Protein AF-A0A9R0I2E8-F1 (afdb_monomer_lite)

Structure (mmCIF, N/CA/C/O backbone):
data_AF-A0A9R0I2E8-F1
#
_entry.id   AF-A0A9R0I2E8-F1
#
loop_
_atom_site.group_PDB
_atom_site.id
_atom_site.type_symbol
_atom_site.label_atom_id
_atom_site.label_alt_id
_atom_site.label_comp_id
_atom_site.label_asym_id
_atom_site.label_entity_id
_atom_site.label_seq_id
_atom_site.pdbx_PDB_ins_code
_atom_site.Cartn_x
_atom_site.Cartn_y
_atom_site.Cartn_z
_atom_site.occupancy
_atom_site.B_iso_or_equiv
_atom_site.auth_seq_id
_atom_site.auth_comp_id
_atom_site.auth_asym_id
_atom_site.auth_atom_id
_atom_site.pdbx_PDB_model_num
ATOM 1 N N . MET A 1 1 ? 9.784 -18.781 -20.433 1.00 52.31 1 MET A N 1
ATOM 2 C CA . MET A 1 1 ? 8.696 -18.410 -21.366 1.00 52.31 1 MET A CA 1
ATOM 3 C C . MET A 1 1 ? 8.982 -17.126 -22.166 1.00 52.31 1 MET A C 1
ATOM 5 O O . MET A 1 1 ? 8.679 -17.127 -23.344 1.00 52.31 1 MET A O 1
ATOM 9 N N . ILE A 1 2 ? 9.651 -16.087 -21.628 1.00 42.06 2 ILE A N 1
ATOM 10 C CA . ILE A 1 2 ? 10.026 -14.874 -22.410 1.00 42.06 2 ILE A CA 1
ATOM 11 C C . ILE A 1 2 ? 11.393 -14.997 -23.120 1.00 42.06 2 ILE A C 1
ATOM 13 O O . ILE A 1 2 ? 11.500 -14.712 -24.307 1.00 42.06 2 ILE A O 1
ATOM 17 N N . ARG A 1 3 ? 12.428 -15.524 -22.449 1.00 48.22 3 ARG A N 1
ATOM 18 C CA . ARG A 1 3 ? 13.787 -15.678 -23.024 1.00 48.22 3 ARG A CA 1
ATOM 19 C C . ARG A 1 3 ? 13.899 -16.656 -24.209 1.00 48.22 3 ARG A C 1
ATOM 21 O O . ARG A 1 3 ? 14.934 -16.705 -24.852 1.00 48.22 3 ARG A O 1
ATOM 28 N N . LYS A 1 4 ? 12.849 -17.438 -24.498 1.00 52.00 4 LYS A N 1
ATOM 29 C CA . LYS A 1 4 ? 12.796 -18.357 -25.653 1.00 52.00 4 LYS A CA 1
ATOM 30 C C . LYS A 1 4 ? 12.493 -17.623 -26.969 1.00 52.00 4 LYS A C 1
ATOM 32 O O . LYS A 1 4 ? 12.837 -18.123 -28.030 1.00 52.00 4 LYS A O 1
ATOM 37 N N . HIS A 1 5 ? 11.852 -16.456 -26.890 1.00 62.88 5 HIS A N 1
ATOM 38 C CA . HIS A 1 5 ? 11.405 -15.681 -28.053 1.00 62.88 5 HIS A CA 1
ATOM 39 C C . HIS A 1 5 ? 12.091 -14.313 -28.168 1.00 62.88 5 HIS A C 1
ATOM 41 O O . HIS A 1 5 ? 11.966 -13.659 -29.196 1.00 62.88 5 HIS A O 1
ATOM 47 N N . PHE A 1 6 ? 12.828 -13.887 -27.136 1.00 53.88 6 PHE A N 1
ATOM 48 C CA . PHE A 1 6 ? 13.517 -12.600 -27.102 1.00 53.88 6 PHE A CA 1
ATOM 49 C C . PHE A 1 6 ? 14.962 -12.775 -26.636 1.00 53.88 6 PHE A C 1
ATOM 51 O O . PHE A 1 6 ? 15.204 -13.238 -25.518 1.00 53.88 6 PHE A O 1
ATOM 58 N N . VAL A 1 7 ? 15.909 -12.356 -27.481 1.00 63.50 7 VAL A N 1
ATOM 59 C CA . VAL A 1 7 ? 17.310 -12.162 -27.092 1.00 63.50 7 VAL A CA 1
ATOM 60 C C . VAL A 1 7 ? 17.366 -10.869 -26.287 1.00 63.50 7 VAL A C 1
ATOM 62 O O . VAL A 1 7 ? 17.352 -9.771 -26.840 1.00 63.50 7 VAL A O 1
ATOM 65 N N . LEU A 1 8 ? 17.333 -10.995 -24.963 1.00 62.31 8 LEU A N 1
ATOM 66 C CA . LEU A 1 8 ? 17.548 -9.859 -24.077 1.00 62.31 8 LEU A CA 1
ATOM 67 C C . LEU A 1 8 ? 19.055 -9.573 -24.039 1.00 62.31 8 LEU A C 1
ATOM 69 O O . LEU A 1 8 ? 19.811 -10.503 -23.760 1.00 62.31 8 LEU A O 1
ATOM 73 N N . PRO A 1 9 ? 19.504 -8.334 -24.310 1.00 65.44 9 PRO A N 1
ATOM 74 C CA . PRO A 1 9 ? 20.897 -7.973 -24.092 1.00 65.44 9 PRO A CA 1
ATOM 75 C C . PRO A 1 9 ? 21.261 -8.240 -22.626 1.00 65.44 9 PRO A C 1
ATOM 77 O O . PRO A 1 9 ? 20.553 -7.779 -21.727 1.00 65.44 9 PRO A O 1
ATOM 80 N N . ASP A 1 10 ? 22.339 -8.973 -22.360 1.00 70.12 10 ASP A N 1
ATOM 81 C CA . ASP A 1 10 ? 22.837 -9.073 -20.990 1.00 70.12 10 ASP A CA 1
ATOM 82 C C . ASP A 1 10 ? 23.444 -7.729 -20.590 1.00 70.12 10 ASP A C 1
ATOM 84 O O . ASP A 1 10 ? 24.287 -7.161 -21.286 1.00 70.12 10 ASP A O 1
ATOM 88 N N . GLY A 1 11 ? 22.983 -7.191 -19.463 1.00 70.44 11 GLY A N 1
ATOM 89 C CA . GLY A 1 11 ? 23.613 -6.023 -18.877 1.00 70.44 11 GLY A CA 1
ATOM 90 C C . GLY A 1 11 ? 22.760 -5.256 -17.865 1.00 70.44 11 GLY A C 1
ATOM 91 O O . GLY A 1 11 ? 21.533 -5.403 -17.811 1.00 70.44 11 GLY A O 1
ATOM 92 N N . PRO A 1 12 ? 23.402 -4.362 -17.091 1.00 70.12 12 PRO A N 1
ATOM 93 C CA . PRO A 1 12 ? 22.744 -3.490 -16.113 1.00 70.12 12 PRO A CA 1
ATOM 94 C C . PRO A 1 12 ? 21.583 -2.668 -16.696 1.00 70.12 12 PRO A C 1
ATOM 96 O O . PRO A 1 12 ? 20.614 -2.368 -15.999 1.00 70.12 12 PRO A O 1
ATOM 99 N N . LEU A 1 13 ? 21.651 -2.325 -17.988 1.00 70.50 13 LEU A N 1
ATOM 100 C CA . LEU A 1 13 ? 20.654 -1.501 -18.677 1.00 70.50 13 LEU A CA 1
ATOM 101 C C . LEU A 1 13 ? 19.316 -2.220 -18.889 1.00 70.50 13 LEU A C 1
ATOM 103 O O . LEU A 1 13 ? 18.263 -1.607 -18.714 1.00 70.50 13 LEU A O 1
ATOM 107 N N . VAL A 1 14 ? 19.334 -3.515 -19.216 1.00 72.19 14 VAL A N 1
ATOM 108 C CA . VAL A 1 14 ? 18.106 -4.296 -19.440 1.00 72.19 14 VAL A CA 1
ATOM 109 C C . VAL A 1 14 ? 17.411 -4.601 -18.120 1.00 72.19 14 VAL A C 1
ATOM 111 O O . VAL A 1 14 ? 16.193 -4.453 -18.024 1.00 72.19 14 VAL A O 1
ATOM 114 N N . ASN A 1 15 ? 18.177 -4.901 -17.070 1.00 73.56 15 ASN A N 1
ATOM 115 C CA . ASN A 1 15 ? 17.636 -5.043 -15.718 1.00 73.56 15 ASN A CA 1
ATOM 116 C C . ASN A 1 15 ? 17.003 -3.735 -15.230 1.00 73.56 15 ASN A C 1
ATOM 118 O O . ASN A 1 15 ? 15.881 -3.748 -14.730 1.00 73.56 15 ASN A O 1
ATOM 122 N N . LYS A 1 16 ? 17.658 -2.589 -15.462 1.00 75.50 16 LYS A N 1
ATOM 123 C CA . LYS A 1 16 ? 17.090 -1.269 -15.150 1.00 75.50 16 LYS A CA 1
ATOM 124 C C . LYS A 1 16 ? 15.790 -1.014 -15.915 1.00 75.50 16 LYS A C 1
ATOM 126 O O . LYS A 1 16 ? 14.812 -0.568 -15.322 1.00 75.50 16 LYS A O 1
ATOM 131 N N . ALA A 1 17 ? 15.752 -1.313 -17.214 1.00 76.62 17 ALA A N 1
ATOM 132 C CA . ALA A 1 17 ? 14.547 -1.159 -18.026 1.00 76.62 17 ALA A CA 1
ATOM 133 C C . ALA A 1 17 ? 13.397 -2.049 -17.531 1.00 76.62 17 ALA A C 1
ATOM 135 O O . ALA A 1 17 ? 12.258 -1.591 -17.453 1.00 76.62 17 ALA A O 1
ATOM 136 N N . LEU A 1 18 ? 13.693 -3.293 -17.153 1.00 78.19 18 LEU A N 1
ATOM 137 C CA . LEU A 1 18 ? 12.714 -4.235 -16.621 1.00 78.19 18 LEU A CA 1
ATOM 138 C C . LEU A 1 18 ? 12.161 -3.773 -15.265 1.00 78.19 18 LEU A C 1
ATOM 140 O O . LEU A 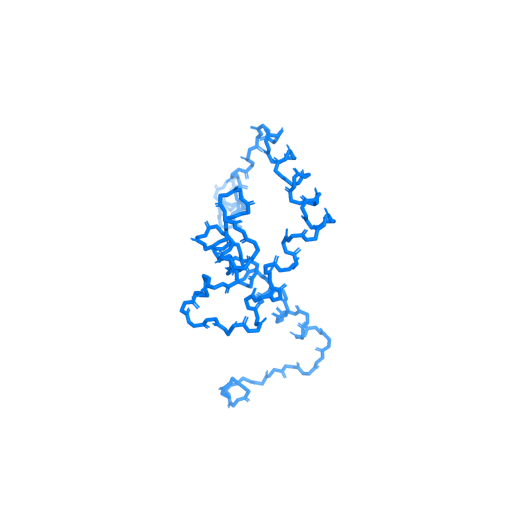1 18 ? 10.945 -3.729 -15.097 1.00 78.19 18 LEU A O 1
ATOM 144 N N . VAL A 1 19 ? 13.028 -3.347 -14.342 1.00 76.44 19 VAL A N 1
ATOM 145 C CA . VAL A 1 19 ? 12.623 -2.792 -13.039 1.00 76.44 19 VAL A CA 1
ATOM 146 C C . VAL A 1 19 ? 11.726 -1.570 -13.231 1.00 76.44 19 VAL A C 1
ATOM 148 O O . VAL A 1 19 ? 10.612 -1.551 -12.719 1.00 76.44 19 VAL A O 1
ATOM 151 N N . MET A 1 20 ? 12.121 -0.612 -14.079 1.00 77.25 20 MET A N 1
ATOM 152 C CA . MET A 1 20 ? 11.292 0.569 -14.371 1.00 77.25 20 MET A CA 1
ATOM 153 C C . MET A 1 20 ? 9.909 0.203 -14.934 1.00 77.25 20 MET A C 1
ATOM 155 O O . MET A 1 20 ? 8.918 0.885 -14.666 1.00 77.25 20 MET A O 1
ATOM 159 N N . ARG A 1 21 ? 9.826 -0.860 -15.743 1.00 83.19 21 ARG A N 1
ATOM 160 C CA . ARG A 1 21 ? 8.564 -1.329 -16.332 1.00 83.19 21 ARG A CA 1
ATOM 161 C C . ARG A 1 21 ? 7.683 -2.059 -15.321 1.00 83.19 21 ARG A C 1
ATOM 163 O O . ARG A 1 21 ? 6.467 -1.958 -15.450 1.00 83.19 21 ARG A O 1
ATOM 170 N N . ILE A 1 22 ? 8.266 -2.767 -14.353 1.00 86.25 22 ILE A N 1
ATOM 171 C CA . ILE A 1 22 ? 7.545 -3.556 -13.340 1.00 86.25 22 ILE A CA 1
ATOM 172 C C . ILE A 1 22 ? 7.129 -2.699 -12.141 1.00 86.25 22 ILE A C 1
ATOM 174 O O . ILE A 1 22 ? 6.038 -2.905 -11.607 1.00 86.25 22 ILE A O 1
ATOM 178 N N . ASP A 1 23 ? 7.929 -1.701 -11.767 1.00 80.75 23 ASP A N 1
ATOM 179 C CA . ASP A 1 23 ? 7.684 -0.850 -10.598 1.00 80.75 23 ASP A CA 1
ATOM 180 C C . ASP A 1 23 ? 6.301 -0.199 -10.627 1.00 80.75 23 ASP A C 1
ATOM 182 O O . ASP A 1 23 ? 5.577 -0.201 -9.633 1.00 80.75 23 ASP A O 1
ATOM 186 N N . LYS A 1 24 ? 5.892 0.347 -11.778 1.00 84.81 24 LYS A N 1
ATOM 187 C CA . LYS A 1 24 ? 4.592 1.019 -11.900 1.00 84.81 24 LYS A CA 1
ATOM 188 C C . LYS A 1 24 ? 3.410 0.043 -11.757 1.00 84.81 24 LYS A C 1
ATOM 190 O O . LYS A 1 24 ? 2.542 0.317 -10.926 1.00 84.81 24 LYS A O 1
ATOM 195 N N . PRO A 1 25 ? 3.332 -1.074 -12.509 1.00 91.38 25 PRO A N 1
ATOM 196 C CA . PRO A 1 25 ? 2.336 -2.119 -12.276 1.00 91.38 25 PRO A CA 1
ATOM 197 C C . PRO A 1 25 ? 2.313 -2.625 -10.834 1.00 91.38 25 PRO A C 1
ATOM 199 O O . PRO A 1 25 ? 1.233 -2.748 -10.260 1.00 91.38 25 PRO A O 1
ATOM 202 N N . TRP A 1 26 ? 3.484 -2.853 -10.235 1.00 88.56 2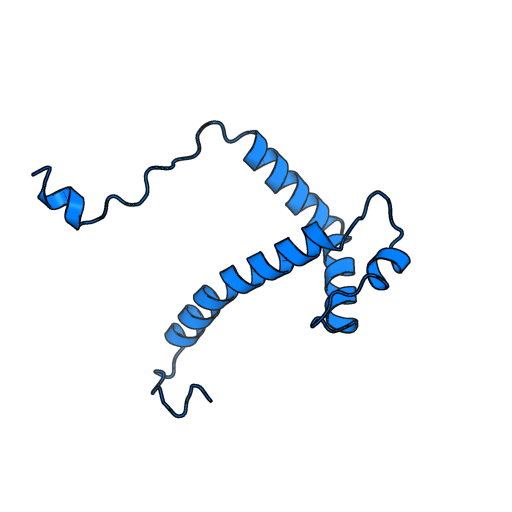6 TRP A N 1
ATOM 203 C CA . TRP A 1 26 ? 3.607 -3.327 -8.860 1.00 88.56 26 TRP A CA 1
ATOM 204 C C . TRP A 1 26 ? 3.042 -2.328 -7.846 1.00 88.56 26 TRP A C 1
ATOM 206 O O . TRP A 1 26 ? 2.185 -2.680 -7.034 1.00 88.56 26 TRP A O 1
ATOM 216 N N . ASN A 1 27 ? 3.438 -1.057 -7.937 1.00 89.25 27 ASN A N 1
ATOM 217 C CA . ASN A 1 27 ? 2.928 0.003 -7.066 1.00 89.25 27 ASN A CA 1
ATOM 218 C C . ASN A 1 27 ? 1.415 0.197 -7.225 1.00 89.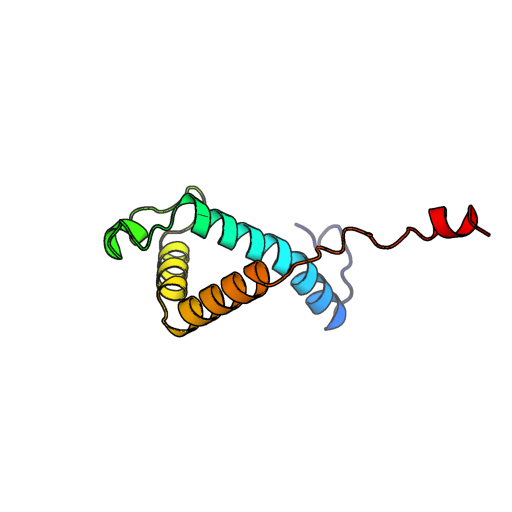25 27 ASN A C 1
ATOM 220 O O . ASN A 1 27 ? 0.702 0.338 -6.232 1.00 89.25 27 ASN A O 1
ATOM 224 N N . ASN A 1 28 ? 0.906 0.140 -8.458 1.00 91.69 28 ASN A N 1
ATOM 225 C CA . ASN A 1 28 ? -0.530 0.212 -8.725 1.00 91.69 28 ASN A CA 1
ATOM 226 C C . ASN A 1 28 ? -1.285 -0.982 -8.131 1.00 91.69 28 ASN A C 1
ATOM 228 O O . ASN A 1 28 ? -2.381 -0.807 -7.601 1.00 91.69 28 ASN A O 1
ATOM 232 N N . HIS A 1 29 ? -0.719 -2.185 -8.223 1.00 93.56 29 HIS A N 1
ATOM 233 C CA . HIS A 1 29 ? -1.306 -3.382 -7.636 1.00 93.56 29 HIS A CA 1
ATOM 234 C C . HIS A 1 29 ? -1.382 -3.260 -6.109 1.00 93.56 29 HIS A C 1
ATOM 236 O O . HIS A 1 29 ? -2.476 -3.345 -5.559 1.00 93.56 29 HIS A O 1
ATOM 242 N N . ARG A 1 30 ? -0.274 -2.921 -5.433 1.00 93.12 30 ARG A N 1
ATOM 243 C CA . ARG A 1 30 ? -0.259 -2.677 -3.976 1.00 93.12 30 ARG A CA 1
ATOM 244 C C . ARG A 1 30 ? -1.246 -1.595 -3.547 1.00 93.12 30 ARG A C 1
ATOM 246 O O . ARG A 1 30 ? -1.901 -1.747 -2.523 1.00 93.12 30 ARG A O 1
ATOM 253 N N . TYR A 1 31 ? -1.353 -0.510 -4.315 1.00 93.31 31 TYR A N 1
ATOM 254 C CA . TYR A 1 31 ? -2.311 0.559 -4.037 1.00 93.31 31 TYR A CA 1
ATOM 255 C C . TYR A 1 31 ? -3.758 0.055 -4.081 1.00 93.31 31 TYR A C 1
ATOM 257 O O . TYR A 1 31 ? -4.520 0.348 -3.164 1.00 93.31 31 TYR A O 1
ATOM 265 N N . LYS A 1 32 ? -4.127 -0.727 -5.106 1.00 95.56 32 LYS A N 1
ATOM 266 C CA . LYS A 1 32 ? -5.467 -1.329 -5.203 1.00 95.56 32 LYS A CA 1
ATOM 267 C C . LYS A 1 32 ? -5.753 -2.240 -4.013 1.00 95.56 32 LYS A C 1
ATOM 269 O O . LYS A 1 32 ? -6.788 -2.081 -3.382 1.00 95.56 32 LYS A O 1
ATOM 274 N N . LEU A 1 33 ? -4.803 -3.109 -3.658 1.00 96.38 33 LEU A N 1
ATOM 275 C CA . LEU A 1 33 ? -4.940 -3.982 -2.490 1.00 96.38 33 LEU A CA 1
ATOM 276 C C . LEU A 1 33 ? -5.163 -3.174 -1.203 1.00 96.38 33 LEU A C 1
ATOM 278 O O . LEU A 1 33 ? -6.090 -3.459 -0.450 1.00 96.38 33 LEU A O 1
ATOM 282 N N . LYS A 1 34 ? -4.357 -2.126 -0.981 1.00 95.00 34 LYS A N 1
ATOM 283 C CA . LYS A 1 34 ? -4.495 -1.252 0.191 1.00 95.00 34 LYS A CA 1
ATOM 284 C C . LYS A 1 34 ? -5.858 -0.560 0.234 1.00 95.00 34 LYS A C 1
ATOM 286 O O . LYS A 1 34 ? -6.443 -0.438 1.295 1.00 95.00 34 LYS A O 1
ATOM 291 N N . ARG A 1 35 ? -6.339 -0.072 -0.909 1.00 94.75 35 ARG A N 1
ATOM 292 C CA . ARG A 1 35 ? -7.610 0.655 -1.012 1.00 94.75 35 ARG A CA 1
ATOM 293 C C . ARG A 1 35 ? -8.816 -0.255 -0.768 1.00 94.75 35 ARG A C 1
ATOM 295 O O . ARG A 1 35 ? -9.758 0.180 -0.123 1.00 94.75 35 ARG A O 1
ATOM 302 N N . ASP A 1 36 ? -8.791 -1.466 -1.318 1.00 96.25 36 ASP A N 1
ATOM 303 C CA . ASP A 1 36 ? -9.973 -2.332 -1.379 1.00 96.25 36 ASP A CA 1
ATOM 304 C C . ASP A 1 36 ? -10.082 -3.272 -0.165 1.00 96.25 36 ASP A C 1
ATOM 306 O O . ASP A 1 36 ? -11.189 -3.629 0.230 1.00 96.25 36 ASP A O 1
ATOM 310 N N . PHE A 1 37 ? -8.955 -3.662 0.447 1.00 96.25 37 PHE A N 1
ATOM 311 C CA . PHE A 1 37 ? -8.930 -4.723 1.465 1.00 96.25 37 PHE A CA 1
ATOM 312 C C . PHE A 1 37 ? -8.315 -4.318 2.810 1.00 96.25 37 PHE A C 1
ATOM 314 O O . PHE A 1 37 ? -8.532 -5.016 3.800 1.00 96.25 37 PHE A O 1
ATOM 321 N N . PHE A 1 38 ? -7.571 -3.215 2.884 1.00 96.19 38 PHE A N 1
ATOM 322 C CA . PHE A 1 38 ? -6.946 -2.775 4.131 1.00 96.19 38 PHE A CA 1
ATOM 323 C C . PHE A 1 38 ? -7.716 -1.609 4.751 1.00 96.19 38 PHE A C 1
ATOM 325 O O . PHE A 1 38 ? -7.812 -0.534 4.161 1.00 96.19 38 PHE A O 1
ATOM 332 N N . ASP A 1 39 ? -8.219 -1.814 5.967 1.00 95.06 39 ASP A N 1
ATOM 333 C CA . ASP A 1 39 ? -8.926 -0.798 6.745 1.00 95.06 39 ASP A CA 1
ATOM 334 C C . ASP A 1 39 ? -8.283 -0.666 8.133 1.00 95.06 39 ASP A C 1
ATOM 336 O O . ASP A 1 39 ? -8.621 -1.414 9.050 1.00 95.06 39 ASP A O 1
ATOM 340 N N . PRO A 1 40 ? -7.331 0.263 8.311 1.00 91.81 40 PRO A N 1
ATOM 341 C CA . PRO A 1 40 ? -6.660 0.453 9.592 1.00 91.81 40 PRO A CA 1
ATOM 342 C C . PRO A 1 40 ? -7.504 1.218 10.620 1.00 91.81 40 PRO A C 1
ATOM 344 O O . PRO A 1 40 ? -7.049 1.383 11.747 1.00 91.81 40 PRO A O 1
ATOM 3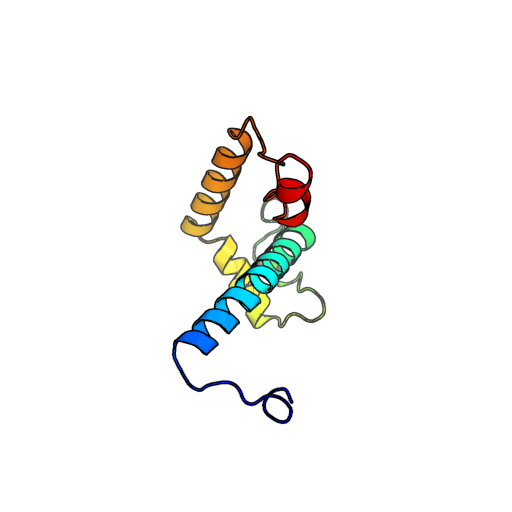47 N N . VAL A 1 41 ? -8.666 1.759 10.234 1.00 91.38 41 VAL A N 1
ATOM 348 C CA . VAL A 1 41 ? -9.490 2.603 11.113 1.00 91.38 41 VAL A CA 1
ATOM 349 C C . VAL A 1 41 ? -10.550 1.765 11.810 1.00 91.38 41 VAL A C 1
ATOM 351 O O . VAL A 1 41 ? -10.743 1.916 13.013 1.00 91.38 41 VAL A O 1
ATOM 354 N N . ASN A 1 42 ? -11.220 0.881 11.066 1.00 94.75 42 ASN A N 1
ATOM 355 C CA . ASN A 1 42 ? -12.344 0.107 11.596 1.00 94.75 42 ASN A CA 1
ATOM 356 C C . ASN A 1 42 ? -12.004 -1.354 11.905 1.00 94.75 42 ASN A C 1
ATOM 358 O O . ASN A 1 42 ? -12.804 -2.013 12.561 1.00 94.75 42 ASN A O 1
ATOM 362 N N . LYS A 1 43 ? -10.862 -1.872 11.431 1.00 94.12 43 LYS A N 1
ATOM 363 C CA . LYS A 1 43 ? -10.457 -3.268 11.649 1.00 94.12 43 LYS A CA 1
ATOM 364 C C . LYS A 1 43 ? -9.179 -3.364 12.471 1.00 94.12 43 LYS A C 1
ATOM 366 O O . LYS A 1 43 ? -8.247 -2.577 12.288 1.00 94.12 43 LYS A O 1
ATOM 371 N N . SER A 1 44 ? -9.108 -4.384 13.321 1.00 95.06 44 SER A N 1
ATOM 372 C CA . SER A 1 44 ? -7.888 -4.756 14.033 1.00 95.06 44 SER A CA 1
ATOM 373 C C . SER A 1 44 ? -6.794 -5.220 13.061 1.00 95.06 44 SER A C 1
ATOM 375 O O . SER A 1 44 ? -7.015 -5.447 11.864 1.00 95.06 44 SER A O 1
ATOM 377 N N . ARG A 1 45 ? -5.571 -5.378 13.573 1.00 94.06 45 ARG A N 1
ATOM 378 C CA . ARG A 1 45 ? -4.450 -5.911 12.789 1.00 94.06 45 ARG A CA 1
ATOM 379 C C . ARG A 1 45 ? -4.739 -7.336 12.309 1.00 94.06 45 ARG A C 1
ATOM 381 O O . ARG A 1 45 ? -4.507 -7.652 11.146 1.00 94.06 45 ARG A O 1
ATOM 388 N N . GLU A 1 46 ? -5.287 -8.165 13.187 1.00 95.75 46 GLU A N 1
ATOM 389 C CA . GLU A 1 46 ? -5.633 -9.565 12.941 1.00 95.75 46 GLU A CA 1
ATOM 390 C C . GLU A 1 46 ? -6.778 -9.686 11.931 1.00 95.75 46 GLU A C 1
ATOM 392 O O . GLU A 1 46 ? -6.711 -10.502 11.012 1.00 95.75 46 GLU A O 1
ATOM 397 N N . GLU A 1 47 ? -7.794 -8.829 12.042 1.00 96.62 47 GLU A N 1
ATOM 398 C CA . GLU A 1 47 ? -8.893 -8.765 11.074 1.00 96.62 47 GLU A CA 1
ATOM 399 C C . GLU A 1 47 ? -8.402 -8.335 9.685 1.00 96.62 47 GLU A C 1
ATOM 401 O O . GLU A 1 47 ? -8.840 -8.873 8.666 1.00 96.62 47 GLU A O 1
ATOM 406 N N . ASN A 1 48 ? -7.445 -7.402 9.624 1.00 97.06 48 ASN A N 1
ATOM 407 C CA . ASN A 1 48 ? -6.794 -7.030 8.371 1.00 97.06 48 ASN A CA 1
ATOM 408 C C . ASN A 1 48 ? -5.961 -8.182 7.792 1.00 97.06 48 ASN A C 1
ATOM 410 O O . ASN A 1 48 ? -6.009 -8.403 6.583 1.00 97.06 48 ASN A O 1
ATOM 414 N N . TYR A 1 49 ? -5.241 -8.952 8.612 1.00 97.19 49 TYR A N 1
ATOM 415 C CA . TYR A 1 49 ? -4.524 -10.142 8.139 1.00 97.19 49 TYR A CA 1
ATOM 416 C C . TYR A 1 49 ? -5.450 -11.218 7.581 1.00 97.19 49 TYR A C 1
ATOM 418 O O . TYR A 1 49 ? -5.103 -11.852 6.588 1.00 97.19 49 TYR A O 1
ATOM 426 N N . ALA A 1 50 ? -6.614 -11.417 8.201 1.00 96.19 50 ALA A N 1
ATOM 427 C CA . ALA A 1 50 ? -7.595 -12.397 7.754 1.00 96.19 50 ALA A CA 1
ATOM 428 C C . ALA A 1 50 ? -8.248 -12.010 6.415 1.00 96.19 50 ALA A C 1
ATOM 430 O O . ALA A 1 50 ? -8.683 -12.888 5.672 1.00 96.19 50 ALA A O 1
ATOM 431 N N . ASN A 1 51 ? -8.279 -10.717 6.072 1.00 95.75 51 ASN A N 1
ATOM 432 C CA . ASN A 1 51 ? -8.859 -10.207 4.828 1.00 95.75 51 ASN A CA 1
ATOM 433 C C . ASN A 1 51 ? -7.922 -10.376 3.612 1.00 95.75 51 ASN A C 1
ATOM 435 O O . ASN A 1 51 ? -7.579 -9.402 2.940 1.00 95.75 51 ASN A O 1
ATOM 439 N N . VAL A 1 52 ? -7.469 -11.608 3.359 1.00 96.31 52 VAL A N 1
ATOM 440 C CA . VAL A 1 52 ? -6.535 -11.940 2.271 1.00 96.31 52 VAL A CA 1
ATOM 441 C C . VAL A 1 52 ? -7.251 -11.873 0.912 1.00 96.31 52 VAL A C 1
ATOM 443 O O . VAL A 1 52 ? -8.227 -12.594 0.714 1.00 96.31 52 VAL A O 1
ATOM 446 N N . PRO A 1 53 ? -6.770 -11.068 -0.051 1.00 95.38 53 PRO A N 1
ATOM 447 C CA . PRO A 1 53 ? -7.371 -10.987 -1.384 1.00 95.38 53 PRO A CA 1
ATOM 448 C C . PRO A 1 53 ? -7.077 -12.219 -2.251 1.00 95.38 53 PRO A C 1
ATOM 450 O O . PRO A 1 53 ? -5.973 -12.772 -2.204 1.00 95.38 53 PRO A O 1
ATOM 453 N N . ASP A 1 54 ? -8.019 -12.586 -3.124 1.00 94.81 54 ASP A N 1
ATOM 454 C CA . ASP A 1 54 ? -7.844 -13.688 -4.076 1.00 94.81 54 ASP A CA 1
ATOM 455 C C . ASP A 1 54 ? -6.592 -13.506 -4.948 1.00 94.81 54 ASP A C 1
ATOM 457 O O . ASP A 1 54 ? -6.332 -12.440 -5.515 1.00 94.81 54 ASP A O 1
ATOM 461 N N . GLY A 1 55 ? -5.803 -14.575 -5.072 1.00 92.75 55 GLY A N 1
ATOM 462 C CA . GLY A 1 55 ? -4.564 -14.577 -5.855 1.00 92.75 55 GLY A CA 1
ATOM 463 C C . GLY A 1 55 ? -3.353 -13.947 -5.156 1.00 92.75 55 GLY A C 1
ATOM 464 O O . GLY A 1 55 ? -2.274 -13.906 -5.751 1.00 92.75 55 GLY A O 1
ATOM 465 N N . VAL A 1 56 ? -3.485 -13.497 -3.904 1.00 94.44 56 VAL A N 1
ATOM 466 C CA . VAL A 1 56 ? -2.366 -13.039 -3.067 1.00 94.44 56 VAL A CA 1
ATOM 467 C C . VAL A 1 56 ? -2.069 -14.090 -1.999 1.00 94.44 56 VAL A C 1
ATOM 469 O O . VAL A 1 56 ? -2.969 -14.607 -1.347 1.00 94.44 56 VAL A O 1
ATOM 472 N N . SER A 1 57 ? -0.790 -14.424 -1.802 1.00 96.25 57 SER A N 1
ATOM 473 C CA . SER A 1 57 ? -0.416 -15.352 -0.729 1.00 96.25 57 SER A CA 1
ATOM 474 C C . SER A 1 57 ? -0.598 -14.703 0.644 1.00 96.25 57 SER A C 1
ATOM 476 O O . SER A 1 57 ? -0.266 -13.528 0.819 1.00 96.25 57 SER A O 1
ATOM 478 N N . THR A 1 58 ? -1.039 -15.477 1.639 1.00 95.94 58 THR A N 1
ATOM 479 C CA . THR A 1 58 ? -1.212 -14.996 3.019 1.00 95.94 58 THR A CA 1
ATOM 480 C C . THR A 1 58 ? 0.060 -14.349 3.558 1.00 95.94 58 THR A C 1
ATOM 482 O O . THR A 1 58 ? -0.007 -13.260 4.112 1.00 95.94 58 THR A O 1
ATOM 485 N N . ARG A 1 59 ? 1.234 -14.955 3.319 1.00 96.31 59 ARG A N 1
ATOM 486 C CA . ARG A 1 59 ? 2.524 -14.402 3.761 1.00 96.31 59 ARG A CA 1
ATOM 487 C C . ARG A 1 59 ? 2.800 -13.025 3.152 1.00 96.31 59 ARG A C 1
ATOM 489 O O . ARG A 1 59 ? 3.149 -12.088 3.860 1.00 96.31 59 ARG A O 1
ATOM 496 N N . SER A 1 60 ? 2.626 -12.890 1.837 1.00 94.00 60 SER A N 1
ATOM 497 C CA . SER A 1 60 ? 2.828 -11.603 1.160 1.00 94.00 60 SER A CA 1
ATOM 498 C C . SER A 1 60 ? 1.824 -10.551 1.628 1.00 94.00 60 SER A C 1
ATOM 500 O O . SER A 1 60 ? 2.161 -9.373 1.713 1.00 94.00 60 SER A O 1
ATOM 502 N N . TRP A 1 61 ? 0.594 -10.965 1.936 1.00 97.00 61 TRP A N 1
ATOM 503 C CA . TRP A 1 61 ? -0.423 -10.073 2.477 1.00 97.00 61 TRP A CA 1
ATOM 504 C C . TRP A 1 61 ? -0.065 -9.577 3.879 1.00 97.00 61 TRP A C 1
ATOM 506 O O . TRP A 1 61 ? -0.064 -8.368 4.105 1.00 97.00 61 TRP A O 1
ATOM 516 N N . THR A 1 62 ? 0.318 -10.471 4.794 1.00 96.62 62 THR A N 1
ATOM 517 C CA . THR A 1 62 ? 0.715 -10.095 6.160 1.00 96.62 62 THR A CA 1
ATOM 518 C C . THR A 1 62 ? 1.908 -9.142 6.156 1.00 96.62 62 THR A C 1
ATOM 520 O O . THR A 1 62 ? 1.877 -8.127 6.847 1.00 96.62 62 THR A O 1
ATOM 523 N N . GLU A 1 63 ? 2.905 -9.389 5.299 1.00 96.12 63 GLU A N 1
ATOM 524 C CA . GLU A 1 63 ? 4.058 -8.494 5.115 1.00 96.12 63 GLU A CA 1
ATOM 525 C C . GLU A 1 63 ? 3.642 -7.093 4.623 1.00 96.12 63 GLU A C 1
ATOM 527 O O . GLU A 1 63 ? 4.209 -6.083 5.047 1.00 96.12 63 GLU A O 1
ATOM 532 N N . LEU A 1 64 ? 2.641 -6.998 3.736 1.00 95.31 64 LEU A N 1
ATOM 533 C CA . LEU A 1 64 ? 2.118 -5.712 3.262 1.00 95.31 64 LEU A CA 1
ATOM 534 C C . LEU A 1 64 ? 1.342 -4.962 4.344 1.00 95.31 64 LEU A C 1
ATOM 536 O O . LEU A 1 64 ? 1.538 -3.752 4.485 1.00 95.31 64 LEU A O 1
ATOM 540 N N . VAL A 1 65 ? 0.484 -5.664 5.088 1.00 96.81 65 VAL A N 1
ATOM 541 C CA . VAL A 1 65 ? -0.275 -5.091 6.207 1.00 96.81 65 VAL A CA 1
ATOM 542 C C . VAL A 1 65 ? 0.690 -4.550 7.263 1.00 96.81 65 VAL A C 1
ATOM 544 O O . VAL A 1 65 ? 0.556 -3.396 7.667 1.00 96.81 65 VAL A O 1
ATOM 547 N N . ASP A 1 66 ? 1.724 -5.316 7.617 1.00 96.44 66 ASP A N 1
ATOM 548 C CA . ASP A 1 66 ? 2.783 -4.876 8.531 1.00 96.44 66 ASP A CA 1
ATOM 549 C C . ASP A 1 66 ? 3.484 -3.628 8.037 1.00 96.44 66 ASP A C 1
ATOM 551 O O . ASP A 1 66 ? 3.585 -2.638 8.760 1.00 96.44 66 ASP A O 1
ATOM 555 N N . TYR A 1 67 ? 3.915 -3.649 6.777 1.00 95.44 67 TYR A N 1
ATOM 556 C CA . TYR A 1 67 ? 4.565 -2.506 6.166 1.00 95.44 67 TYR A CA 1
ATOM 557 C C . TYR A 1 67 ? 3.688 -1.249 6.213 1.00 95.44 67 TYR A C 1
ATOM 559 O O . TYR A 1 67 ? 4.198 -0.165 6.481 1.00 95.44 67 TYR A O 1
ATOM 567 N N . TRP A 1 68 ? 2.380 -1.352 5.956 1.00 95.38 68 TRP A N 1
ATOM 568 C CA . TRP A 1 68 ? 1.486 -0.189 5.987 1.00 95.38 68 TRP A CA 1
ATOM 569 C C . TRP A 1 68 ? 1.195 0.336 7.389 1.00 95.38 68 TRP A C 1
ATOM 571 O O . TRP A 1 68 ? 0.862 1.516 7.500 1.00 95.38 68 TRP A O 1
ATOM 581 N N . LEU A 1 69 ? 1.325 -0.510 8.412 1.00 94.69 69 LEU A N 1
ATOM 582 C CA . LEU A 1 69 ? 1.184 -0.148 9.822 1.00 94.69 69 LEU A CA 1
ATOM 583 C C . LEU A 1 69 ? 2.482 0.403 10.432 1.00 94.69 69 LEU A C 1
ATOM 585 O O . LEU A 1 69 ? 2.447 0.954 11.531 1.00 94.69 69 LEU A O 1
ATOM 589 N N . LEU A 1 70 ? 3.625 0.301 9.741 1.00 95.31 70 LEU A N 1
ATOM 590 C CA . LEU A 1 70 ? 4.863 0.925 10.206 1.00 95.31 70 LEU A CA 1
ATOM 591 C C . LEU A 1 70 ? 4.686 2.451 10.322 1.00 95.31 70 LEU A C 1
ATOM 593 O O . LEU A 1 70 ? 4.281 3.087 9.340 1.00 95.31 70 LEU A O 1
ATOM 597 N N . PRO A 1 71 ? 5.079 3.074 11.452 1.00 94.88 71 PRO A N 1
ATOM 598 C CA . PRO A 1 71 ? 4.942 4.519 11.649 1.00 94.88 71 PRO A CA 1
ATOM 599 C C . PRO A 1 71 ? 5.600 5.349 10.541 1.00 94.88 71 PRO A C 1
ATOM 601 O O . PRO A 1 71 ? 5.046 6.346 10.084 1.00 94.88 71 PRO A O 1
ATOM 604 N N . GLU A 1 72 ? 6.757 4.905 10.046 1.00 94.31 72 GLU A N 1
ATOM 605 C CA . GLU A 1 72 ? 7.464 5.563 8.945 1.00 94.31 72 GLU A CA 1
ATOM 606 C C . GLU A 1 72 ? 6.655 5.532 7.635 1.00 94.31 72 GLU A C 1
ATOM 608 O O . GLU A 1 72 ? 6.567 6.532 6.917 1.00 94.31 72 GLU A O 1
ATOM 613 N N . ALA A 1 73 ? 6.035 4.391 7.318 1.00 90.75 73 ALA A N 1
ATOM 614 C CA . ALA A 1 73 ? 5.229 4.228 6.113 1.00 90.75 73 ALA A CA 1
ATOM 615 C C . ALA A 1 73 ? 3.931 5.042 6.192 1.00 90.75 73 ALA A C 1
ATOM 617 O O . ALA A 1 73 ? 3.529 5.660 5.201 1.00 90.75 73 ALA A O 1
ATOM 618 N N . MET A 1 74 ? 3.307 5.092 7.371 1.00 92.94 74 MET A N 1
ATOM 619 C CA . MET A 1 74 ? 2.163 5.962 7.640 1.00 92.94 74 MET A CA 1
ATOM 620 C C . MET A 1 74 ? 2.546 7.435 7.482 1.00 92.94 74 MET A C 1
ATOM 622 O O . MET A 1 74 ? 1.886 8.151 6.731 1.00 92.94 74 MET A O 1
ATOM 626 N N . GLY A 1 75 ? 3.660 7.867 8.081 1.00 95.38 75 GLY A N 1
ATOM 627 C CA . GLY A 1 75 ? 4.158 9.239 7.965 1.00 95.38 75 GLY A CA 1
ATOM 628 C C . GLY A 1 75 ? 4.410 9.651 6.513 1.00 95.38 75 GLY A C 1
ATOM 629 O O . GLY A 1 75 ? 3.942 10.699 6.069 1.00 95.38 75 GLY A O 1
ATOM 630 N N . LYS A 1 76 ? 5.061 8.790 5.721 1.00 92.56 76 LYS A N 1
ATOM 631 C CA . LYS A 1 76 ? 5.247 9.006 4.274 1.00 92.56 76 LYS A CA 1
ATOM 632 C C . LYS A 1 76 ? 3.920 9.101 3.521 1.00 92.56 76 LYS A C 1
ATOM 634 O O . LYS A 1 76 ? 3.779 9.941 2.631 1.00 92.56 76 LYS A O 1
ATOM 639 N N . SER A 1 77 ? 2.948 8.262 3.875 1.00 90.25 77 SER A N 1
ATOM 640 C CA . SER A 1 77 ? 1.617 8.284 3.268 1.00 90.25 77 SER A CA 1
ATOM 641 C C . SER A 1 77 ? 0.883 9.594 3.563 1.00 90.25 77 SER A C 1
ATOM 643 O O . SER A 1 77 ? 0.308 10.175 2.644 1.00 90.25 77 SER A O 1
ATOM 645 N N . GLU A 1 78 ? 0.912 10.072 4.807 1.00 93.25 78 GLU A N 1
ATOM 646 C CA . GLU A 1 78 ? 0.276 11.334 5.203 1.00 93.25 78 GLU A CA 1
ATOM 647 C C . GLU A 1 78 ? 0.959 12.543 4.557 1.00 93.25 78 GLU A C 1
ATOM 649 O O . GLU A 1 78 ? 0.286 13.379 3.958 1.00 93.25 78 GLU A O 1
ATOM 654 N N . MET A 1 79 ? 2.297 12.590 4.545 1.00 94.00 79 MET A N 1
ATOM 655 C CA . MET A 1 79 ? 3.036 13.627 3.812 1.00 94.00 79 MET A CA 1
ATOM 656 C C . MET A 1 79 ? 2.648 13.663 2.328 1.00 94.00 79 MET A C 1
ATOM 658 O O . MET A 1 79 ? 2.425 14.736 1.768 1.00 94.00 79 MET A O 1
ATOM 662 N N . GLY A 1 80 ? 2.517 12.494 1.693 1.00 91.00 80 GLY A N 1
ATOM 663 C CA . GLY A 1 80 ? 2.082 12.387 0.302 1.00 91.00 80 GLY A CA 1
ATOM 664 C C . GLY A 1 80 ? 0.653 12.892 0.077 1.00 91.00 80 GLY A C 1
ATOM 665 O O . GLY A 1 80 ? 0.409 13.608 -0.896 1.00 91.00 80 GLY A O 1
ATOM 666 N N . LYS A 1 81 ? -0.286 12.565 0.974 1.00 89.62 81 LYS A N 1
ATOM 667 C CA . LYS A 1 81 ? -1.668 13.076 0.924 1.00 89.62 81 LYS A CA 1
ATOM 668 C C . LYS A 1 81 ? -1.702 14.596 1.069 1.00 89.62 81 LYS A C 1
ATOM 670 O O . LYS A 1 81 ? -2.324 15.259 0.243 1.00 89.62 81 LYS A O 1
ATOM 675 N N . ASN A 1 82 ? -0.977 15.140 2.045 1.00 93.38 82 ASN A N 1
ATOM 676 C CA . ASN A 1 82 ? -0.905 16.579 2.303 1.00 93.38 82 ASN A CA 1
ATOM 677 C C . ASN A 1 82 ? -0.311 17.334 1.111 1.00 93.38 82 ASN A C 1
ATOM 679 O O . ASN A 1 82 ? -0.893 18.310 0.642 1.00 93.38 82 ASN A O 1
ATOM 683 N N . ALA A 1 83 ? 0.797 16.840 0.552 1.00 90.31 83 ALA A N 1
ATOM 684 C CA . ALA A 1 83 ? 1.398 17.426 -0.641 1.00 90.31 83 ALA A CA 1
ATOM 685 C C . ALA A 1 83 ? 0.421 17.431 -1.827 1.00 90.31 83 ALA A C 1
ATOM 687 O O . ALA A 1 83 ? 0.327 18.425 -2.541 1.00 90.31 83 ALA A O 1
ATOM 688 N N . ARG A 1 84 ? -0.341 16.346 -2.027 1.00 86.44 84 ARG A N 1
ATOM 689 C CA . ARG A 1 84 ? -1.358 16.260 -3.088 1.00 86.44 84 ARG A CA 1
ATOM 690 C C . ARG A 1 84 ? -2.548 17.183 -2.857 1.00 86.44 84 ARG A C 1
ATOM 692 O O . ARG A 1 84 ? -3.037 17.743 -3.829 1.00 86.44 84 ARG A O 1
ATOM 699 N N . ALA A 1 85 ? -2.988 17.353 -1.613 1.00 88.62 85 ALA A N 1
ATOM 700 C CA . ALA A 1 85 ? -4.066 18.274 -1.263 1.00 88.62 85 ALA A CA 1
ATOM 701 C C . ALA A 1 85 ? -3.679 19.741 -1.528 1.00 88.62 85 ALA A C 1
ATOM 703 O O . ALA A 1 85 ? -4.518 20.527 -1.954 1.00 88.62 85 ALA A O 1
ATOM 704 N N . LEU A 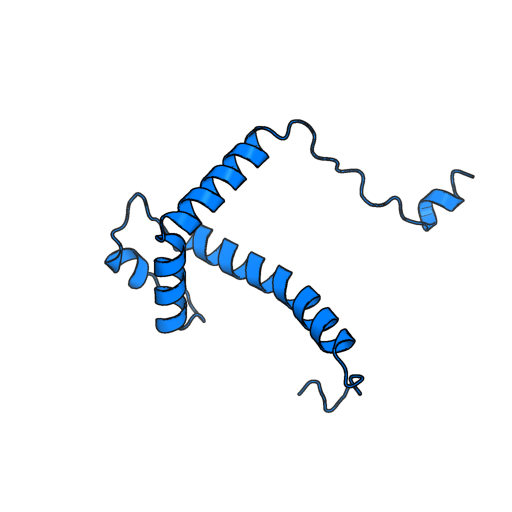1 86 ? -2.401 20.091 -1.342 1.00 88.56 86 LEU A N 1
ATOM 705 C CA . LEU A 1 86 ? -1.857 21.427 -1.618 1.00 88.56 86 LEU A CA 1
ATOM 706 C C . LEU A 1 86 ? -1.560 21.683 -3.109 1.00 88.56 86 LEU A C 1
ATOM 708 O O . LEU A 1 86 ? -1.315 22.826 -3.499 1.00 88.56 86 LEU A O 1
ATOM 712 N N . GLN A 1 87 ? -1.561 20.654 -3.966 1.00 82.12 87 GLN A N 1
ATOM 713 C CA . GLN A 1 87 ? -1.339 20.831 -5.405 1.00 82.12 87 GLN A CA 1
ATOM 714 C C . GLN A 1 87 ? -2.571 21.466 -6.074 1.00 82.12 87 GLN A C 1
ATOM 716 O O . GLN A 1 87 ? -3.502 20.766 -6.459 1.00 82.12 87 GLN A O 1
ATOM 721 N N . GLY A 1 88 ? -2.546 22.790 -6.268 1.00 73.38 88 GLY A N 1
ATOM 722 C CA . GLY A 1 88 ? -3.642 23.546 -6.895 1.00 73.38 88 GLY A CA 1
ATOM 723 C C . GLY A 1 88 ? -3.798 23.349 -8.410 1.00 73.38 88 GLY A C 1
ATOM 724 O O . GLY A 1 88 ? -4.918 23.344 -8.907 1.00 73.38 88 GLY A O 1
ATOM 725 N 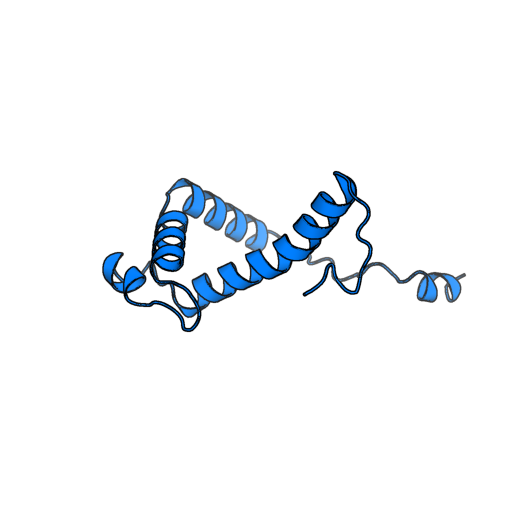N . ASN A 1 89 ? -2.705 23.114 -9.147 1.00 71.12 89 ASN A N 1
ATOM 726 C CA . ASN A 1 89 ? -2.747 22.930 -10.603 1.00 71.12 89 ASN A CA 1
ATOM 727 C C . ASN A 1 89 ? -2.212 21.555 -11.007 1.00 71.12 89 ASN A C 1
ATOM 729 O O . ASN A 1 89 ? -1.015 21.270 -10.923 1.00 71.12 89 ASN A O 1
ATOM 733 N N . LYS A 1 90 ? -3.102 20.702 -11.515 1.00 64.44 90 LYS A N 1
ATOM 734 C CA . LYS A 1 90 ? -2.723 19.453 -12.176 1.00 64.44 90 LYS A CA 1
ATOM 735 C C . LYS A 1 90 ? -2.356 19.789 -13.621 1.00 64.44 90 LYS A C 1
ATOM 737 O O . LYS A 1 90 ? -3.233 20.071 -14.432 1.00 64.44 90 LYS A O 1
ATOM 742 N N . HIS A 1 91 ? -1.064 19.811 -13.941 1.00 64.81 91 HIS A N 1
ATOM 743 C CA . HIS A 1 91 ? -0.611 19.984 -15.321 1.00 64.81 91 HIS A CA 1
ATOM 744 C C . HIS A 1 91 ? -1.092 18.784 -16.158 1.00 64.81 91 HIS A C 1
ATOM 746 O O . HIS A 1 91 ? -0.499 17.707 -16.118 1.00 64.81 91 HIS A O 1
ATOM 752 N N . ASN A 1 92 ? -2.211 18.962 -16.865 1.00 61.25 92 ASN A N 1
ATOM 753 C CA . ASN A 1 92 ? -2.810 17.965 -17.761 1.00 61.25 92 ASN A CA 1
ATOM 754 C C . ASN A 1 92 ? -2.289 18.078 -19.196 1.00 61.25 92 ASN A C 1
ATOM 756 O O . ASN A 1 92 ? -2.644 17.257 -20.041 1.00 61.25 92 ASN A O 1
ATOM 760 N N . SER A 1 93 ? -1.463 19.084 -19.479 1.00 58.56 93 SER A N 1
ATOM 761 C CA . SER A 1 93 ? -0.716 19.205 -20.721 1.00 58.56 93 SER A CA 1
ATOM 762 C C . SER A 1 93 ? 0.235 18.016 -20.777 1.00 58.56 93 SER A C 1
ATOM 764 O O . SER A 1 93 ? 1.325 18.019 -20.203 1.00 58.56 93 SER A O 1
ATOM 766 N N . GLY A 1 94 ? -0.224 16.931 -21.401 1.00 61.81 94 GLY A N 1
ATOM 767 C CA . GLY A 1 94 ? 0.645 15.836 -21.792 1.00 61.81 94 GLY A CA 1
ATOM 768 C C . GLY A 1 94 ? 1.836 16.383 -22.576 1.00 61.81 94 GLY A C 1
ATOM 769 O O . GLY A 1 94 ? 1.839 17.533 -23.018 1.00 61.81 94 GLY A O 1
ATOM 770 N N . ALA A 1 95 ? 2.863 15.561 -22.770 1.00 63.09 95 ALA A N 1
ATOM 771 C CA . ALA A 1 95 ? 3.879 15.904 -23.752 1.00 63.09 95 ALA A CA 1
ATOM 772 C C . ALA A 1 95 ? 3.159 16.152 -25.087 1.00 63.09 95 ALA A C 1
ATOM 774 O O . ALA A 1 95 ? 2.567 15.218 -25.632 1.00 63.09 95 ALA A O 1
ATOM 775 N N . THR A 1 96 ? 3.148 17.396 -25.578 1.00 60.53 96 THR A N 1
ATOM 776 C CA . THR A 1 96 ? 2.691 17.696 -26.935 1.00 60.53 96 THR A CA 1
ATOM 777 C C . THR A 1 96 ? 3.448 16.743 -27.844 1.00 60.53 96 THR A C 1
ATOM 779 O O . THR A 1 96 ? 4.682 16.765 -27.874 1.00 60.53 96 THR A O 1
ATOM 782 N N . SER A 1 97 ? 2.732 15.821 -28.489 1.00 60.69 97 SER A N 1
ATOM 783 C CA . SER A 1 97 ? 3.374 14.838 -29.350 1.00 60.69 97 SER A CA 1
ATOM 784 C C . SER A 1 97 ? 4.166 15.596 -30.418 1.00 60.69 97 SER A C 1
ATOM 786 O O . SER A 1 97 ? 3.743 16.655 -30.888 1.00 60.69 97 SER A O 1
ATOM 788 N N . PHE A 1 98 ? 5.323 15.070 -30.821 1.00 59.22 98 PHE A N 1
ATOM 789 C CA . PHE A 1 98 ? 6.097 15.669 -31.914 1.00 59.22 98 PHE A CA 1
ATOM 790 C C . PHE A 1 98 ? 5.258 15.844 -33.194 1.00 59.22 98 PHE A C 1
ATOM 792 O O . PHE A 1 98 ? 5.562 16.720 -33.994 1.00 59.22 98 PHE A O 1
ATOM 799 N N . ALA A 1 99 ? 4.191 15.052 -33.365 1.00 60.25 99 ALA A N 1
ATOM 800 C CA . ALA A 1 99 ? 3.236 15.178 -34.461 1.00 60.25 99 ALA A CA 1
ATOM 801 C C . ALA A 1 99 ? 2.457 16.505 -34.424 1.00 60.25 99 ALA A C 1
ATOM 803 O O . ALA A 1 99 ? 2.357 17.163 -35.453 1.00 60.25 99 ALA A O 1
ATOM 804 N N . ASN A 1 100 ? 1.987 16.946 -33.252 1.00 61.31 100 ASN A N 1
ATOM 805 C CA . ASN A 1 100 ? 1.253 18.212 -33.124 1.00 61.31 100 ASN A CA 1
ATOM 806 C C . ASN A 1 100 ? 2.181 19.420 -33.325 1.00 61.31 100 ASN A C 1
ATOM 808 O O . ASN A 1 100 ? 1.806 20.408 -33.943 1.00 61.31 100 ASN A O 1
ATOM 812 N N . ARG A 1 101 ? 3.446 19.301 -32.904 1.00 58.81 101 ARG A N 1
ATOM 813 C CA . ARG A 1 101 ? 4.451 20.367 -33.031 1.00 58.81 101 ARG A CA 1
ATOM 814 C C . ARG A 1 101 ? 4.859 20.683 -34.483 1.00 58.81 101 ARG A C 1
ATOM 816 O O . ARG A 1 101 ? 5.507 21.696 -34.707 1.00 58.81 101 ARG A O 1
ATOM 823 N N . ARG A 1 102 ? 4.524 19.819 -35.453 1.00 57.78 102 ARG A N 1
ATOM 824 C CA . ARG A 1 102 ? 4.759 20.044 -36.898 1.00 57.78 102 ARG A CA 1
ATOM 825 C C . ARG A 1 102 ? 3.600 20.753 -37.598 1.00 57.78 102 ARG A C 1
ATOM 827 O O . ARG A 1 102 ? 3.785 21.186 -38.723 1.00 57.78 102 ARG A O 1
ATOM 834 N N . VAL A 1 103 ? 2.426 20.799 -36.968 1.00 59.09 103 VAL A N 1
ATOM 835 C CA . VAL A 1 103 ? 1.227 21.465 -37.501 1.00 59.09 103 VAL A CA 1
ATOM 836 C C . VAL A 1 103 ? 1.174 22.929 -37.050 1.00 59.09 103 VAL A C 1
ATOM 838 O O . VAL A 1 103 ? 0.658 23.766 -37.778 1.00 59.09 103 VAL A O 1
ATOM 841 N N . ASP A 1 104 ? 1.767 23.239 -35.893 1.00 56.72 104 ASP A N 1
ATOM 842 C CA . ASP A 1 104 ? 1.872 24.598 -35.338 1.00 56.72 104 ASP A CA 1
ATOM 843 C C . ASP A 1 104 ? 3.121 25.378 -35.823 1.00 56.72 104 ASP A C 1
ATOM 845 O O . ASP A 1 104 ? 3.463 26.405 -35.233 1.00 56.72 104 ASP A O 1
ATOM 849 N N . MET A 1 105 ? 3.843 24.879 -36.837 1.00 46.97 105 MET A N 1
ATOM 850 C CA . MET A 1 105 ? 5.054 25.501 -37.402 1.00 46.97 105 MET A CA 1
ATOM 851 C C . MET A 1 105 ? 4.839 25.918 -38.853 1.00 46.97 105 MET A C 1
ATOM 853 O O . MET A 1 105 ? 4.198 25.135 -39.588 1.00 46.97 105 MET A O 1
#

Foldseek 3Di:
DVVVPDDQDDDPVSVVVVCVVVVVVVVVVLVCCCVPQNDPPPDDLVSSLVSDDPPDDSVNSNVSSVCCPPPVNVVVVVVVVVVVVPPPDDPPPDPPPVVNVVVVD

Sequence (105 aa):
MIRKHFVLPDGPLVNKALVMRIDKPWNNHRYKLKRDFFDPVNKSREENYANVPDGVSTRSWTELVDYWLLPEAMGKSEMGKNARALQGNKHNSGATSFANRRVDM

pLDDT: mean 82.46, std 15.51, range [42.06, 97.19]

Radius of gyration: 20.15 Å; chains: 1; bounding box: 36×44×52 Å

Secondary structure (DSSP, 8-state):
--TTT--PPPSHHHHHHHHHHHHHHHHHHHHHHHHHH--TTTS-HHHHHH-PPTTS-HHHHHHHHHHHHSHHHHHHHHHHHHHHHH-----------TTGGGT--